Protein AF-A0A4V6YXZ3-F1 (afdb_monomer_lite)

Foldseek 3Di:
DPPPPDPDQLLVVLVVVLVCCVPPVVVPQVVVLVVVQVVCCVPPVDGDDPPDDPDDDDDCRLPDCVVNPSSDPVSVVVSVVVVVVSVVVSVVVVVVCVVPVDDD

InterPro domains:
  IPR015813 Pyruvate/Phosphoenolpyruvate kinase-like domain superfamily [SSF51621] (8-91)
  IPR021135 Phosphoenolpyruvate carboxylase [PF00311] (6-92)
  IPR021135 Phosphoenolpyruvate carboxylase [PTHR30523] (7-92)

Sequence (104 aa):
MKSAKTALAPIDEAKWGFAVVENSLWEGVPAFLREFNEQLENAIDYRLPVEAVPVRFTSWMGGDRDGNPNVTAEITRHVLLLSRWKACDLFTAISRCFGLGTCR

Secondary structure (DSSP, 8-state):
-----PPPPHHHHHHHHHHHIIIIIHHHHHHHHHHHHHHHHHHHS----TT---------TTT--TT-TT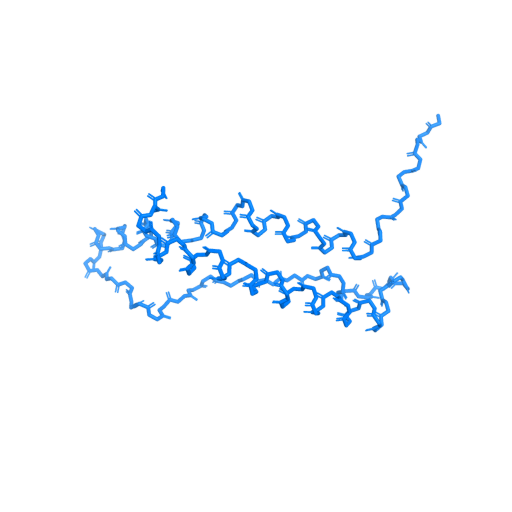--HHHHHHHHHHHHHHHHHHHHHHHHHHHHT---

Radius of gyration: 18.81 Å; chains: 1; bounding box: 46×42×47 Å

Structure (mmCIF, N/CA/C/O backbone):
data_AF-A0A4V6YXZ3-F1
#
_entry.id   AF-A0A4V6YXZ3-F1
#
loop_
_atom_site.group_PDB
_atom_site.id
_atom_site.type_symbol
_atom_site.label_atom_id
_atom_site.label_alt_id
_atom_site.label_comp_id
_atom_site.label_asym_id
_atom_site.label_entity_id
_atom_site.label_seq_id
_atom_site.pdbx_PDB_ins_code
_atom_site.Cartn_x
_atom_site.Cartn_y
_atom_site.Cartn_z
_atom_site.occupancy
_atom_site.B_iso_or_equiv
_atom_site.auth_seq_id
_atom_site.auth_comp_id
_atom_site.auth_asym_id
_atom_site.auth_atom_id
_atom_site.pdbx_PDB_model_num
ATOM 1 N N . MET A 1 1 ? 23.106 29.143 -14.486 1.00 34.09 1 MET A N 1
ATOM 2 C CA . MET A 1 1 ? 23.191 27.745 -14.962 1.00 34.09 1 MET A CA 1
ATOM 3 C C . MET A 1 1 ? 22.348 26.894 -14.017 1.00 34.09 1 MET A C 1
ATOM 5 O O . MET A 1 1 ? 22.765 26.674 -12.888 1.00 34.09 1 MET A O 1
ATOM 9 N N . LYS A 1 2 ? 21.104 26.552 -14.382 1.00 37.94 2 LYS A N 1
ATOM 10 C CA . LYS A 1 2 ? 20.271 25.671 -13.546 1.00 37.94 2 LYS A CA 1
ATOM 11 C C . LYS A 1 2 ? 20.862 24.266 -13.658 1.00 37.94 2 LYS A C 1
ATOM 13 O O . LYS A 1 2 ? 20.950 23.747 -14.765 1.00 37.94 2 LYS A O 1
ATOM 18 N N . SER A 1 3 ? 21.326 23.717 -12.537 1.00 34.88 3 SER A N 1
ATOM 19 C CA . SER A 1 3 ? 21.820 22.342 -12.448 1.00 34.88 3 SER A CA 1
ATOM 20 C C . SER A 1 3 ? 20.725 21.404 -12.952 1.00 34.88 3 SER A C 1
ATOM 22 O O . SER A 1 3 ? 19.632 21.365 -12.380 1.00 34.88 3 SER A O 1
ATOM 24 N N . ALA A 1 4 ? 20.972 20.733 -14.076 1.00 43.91 4 ALA A N 1
ATOM 25 C CA . ALA A 1 4 ? 20.066 19.731 -14.603 1.00 43.91 4 ALA A CA 1
ATOM 26 C C . ALA A 1 4 ? 20.026 18.581 -13.593 1.00 43.91 4 ALA A C 1
ATOM 28 O O . ALA A 1 4 ? 21.000 17.847 -13.446 1.00 43.91 4 ALA A O 1
ATOM 29 N N . LYS A 1 5 ? 18.914 18.447 -12.860 1.00 47.59 5 LYS A N 1
ATOM 30 C CA . LYS A 1 5 ? 18.620 17.207 -12.141 1.00 47.59 5 LYS A CA 1
ATOM 31 C C . LYS A 1 5 ? 18.557 16.109 -13.200 1.00 47.59 5 LYS A C 1
ATOM 33 O O . LYS A 1 5 ? 17.655 16.126 -14.034 1.00 47.59 5 LYS A O 1
ATOM 38 N N . THR A 1 6 ? 19.533 15.208 -13.203 1.00 53.03 6 THR A N 1
ATOM 39 C CA . THR A 1 6 ? 19.484 13.976 -13.993 1.00 53.03 6 THR A CA 1
ATOM 40 C C . THR A 1 6 ? 18.146 13.296 -13.711 1.00 53.03 6 THR A C 1
ATOM 42 O O . THR A 1 6 ? 17.759 13.195 -12.544 1.00 53.03 6 THR A O 1
ATOM 45 N N . ALA A 1 7 ? 17.409 12.900 -14.753 1.00 61.12 7 ALA A N 1
ATOM 46 C CA . ALA A 1 7 ? 16.143 12.194 -14.581 1.00 61.12 7 ALA A CA 1
ATOM 47 C C . ALA A 1 7 ? 16.373 10.980 -13.668 1.00 61.12 7 ALA A C 1
ATOM 49 O O . ALA A 1 7 ? 17.301 10.203 -13.904 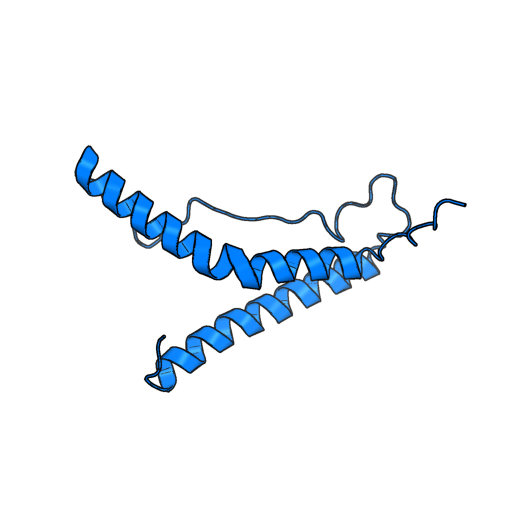1.00 61.12 7 ALA A O 1
ATOM 50 N N . LEU A 1 8 ? 15.582 10.861 -12.598 1.00 65.69 8 LEU A N 1
ATOM 51 C CA . LEU A 1 8 ? 15.667 9.715 -11.697 1.00 65.69 8 LEU A CA 1
ATOM 52 C C . LEU A 1 8 ? 15.374 8.452 -12.504 1.00 65.69 8 LEU A C 1
ATOM 54 O O . LEU A 1 8 ? 14.420 8.419 -13.285 1.00 65.69 8 LEU A O 1
ATOM 58 N N . ALA A 1 9 ? 16.198 7.418 -12.335 1.00 82.50 9 ALA A N 1
ATOM 59 C CA . ALA A 1 9 ? 15.896 6.136 -12.943 1.00 82.50 9 ALA A CA 1
ATOM 60 C C . ALA A 1 9 ? 14.554 5.634 -12.374 1.00 82.50 9 ALA A C 1
ATOM 62 O O . ALA A 1 9 ? 14.334 5.762 -11.166 1.00 82.50 9 ALA A O 1
ATOM 63 N N . PRO A 1 10 ? 13.674 5.012 -13.179 1.00 83.94 10 PRO A N 1
ATOM 64 C CA . PRO A 1 10 ? 12.378 4.530 -12.685 1.00 83.94 10 PRO A CA 1
ATOM 65 C C . PRO A 1 10 ? 12.488 3.556 -11.497 1.00 83.94 10 PRO A C 1
ATOM 67 O O . PRO A 1 10 ? 11.586 3.454 -10.669 1.00 83.94 10 PRO A O 1
ATOM 70 N N . ILE A 1 11 ? 13.621 2.853 -11.382 1.00 85.62 11 ILE A N 1
ATOM 71 C CA . ILE A 1 11 ? 13.942 2.006 -10.224 1.00 85.62 11 ILE A CA 1
ATOM 72 C C . ILE A 1 11 ? 14.133 2.841 -8.952 1.00 85.62 11 ILE A C 1
ATOM 74 O O . ILE A 1 11 ? 13.685 2.434 -7.882 1.00 85.62 11 ILE A O 1
ATOM 78 N N . ASP A 1 12 ? 14.808 3.985 -9.042 1.00 86.81 12 ASP A N 1
ATOM 79 C CA . ASP A 1 12 ? 15.076 4.836 -7.883 1.00 86.81 12 ASP A CA 1
ATOM 80 C C . ASP A 1 12 ? 13.807 5.548 -7.411 1.00 86.81 12 ASP A C 1
ATOM 82 O O . ASP A 1 12 ? 13.602 5.699 -6.208 1.00 86.81 12 ASP A O 1
ATOM 86 N N . GLU A 1 13 ? 12.909 5.892 -8.335 1.00 85.69 13 GLU A N 1
ATOM 87 C CA . GLU A 1 13 ? 11.565 6.370 -8.005 1.00 85.69 13 GLU A CA 1
ATOM 88 C C . GLU A 1 13 ? 10.776 5.309 -7.217 1.00 85.69 13 GLU A C 1
ATOM 90 O O . GLU A 1 13 ? 10.259 5.592 -6.136 1.00 85.69 13 GLU A O 1
ATOM 95 N N . ALA A 1 14 ? 10.779 4.052 -7.680 1.00 87.50 14 ALA A N 1
ATOM 96 C CA . ALA A 1 14 ? 10.134 2.954 -6.961 1.00 87.50 14 ALA A CA 1
ATOM 97 C C . ALA A 1 14 ? 10.728 2.736 -5.555 1.00 87.50 14 ALA A C 1
ATOM 99 O O . ALA A 1 14 ? 9.981 2.526 -4.598 1.00 87.50 14 ALA A O 1
ATOM 100 N N . LYS A 1 15 ? 12.057 2.843 -5.400 1.00 87.38 15 LYS A N 1
ATOM 101 C CA . LYS A 1 15 ? 12.724 2.773 -4.085 1.00 87.38 15 LYS A CA 1
ATOM 102 C C . LYS A 1 15 ? 12.272 3.886 -3.143 1.00 87.38 15 LYS A C 1
ATOM 104 O O . LYS A 1 15 ? 12.028 3.615 -1.969 1.00 87.38 15 LYS A O 1
ATOM 109 N N . TRP A 1 16 ? 12.126 5.110 -3.649 1.00 87.88 16 TRP A N 1
ATOM 110 C CA . TRP A 1 16 ? 11.557 6.215 -2.876 1.00 87.88 16 TRP A CA 1
ATOM 111 C C . TRP A 1 16 ? 10.124 5.916 -2.434 1.00 87.88 16 TRP A C 1
ATOM 113 O O . TRP A 1 16 ? 9.785 6.136 -1.272 1.00 87.88 16 TRP A O 1
ATOM 123 N N . GLY A 1 17 ? 9.311 5.330 -3.315 1.00 86.44 17 GLY A N 1
ATOM 124 C CA . GLY A 1 17 ? 7.978 4.840 -2.968 1.00 86.44 17 GLY A CA 1
ATOM 125 C C . GLY A 1 17 ? 7.984 3.849 -1.802 1.00 86.44 17 GLY A C 1
ATOM 126 O O . GLY A 1 17 ? 7.191 3.982 -0.870 1.00 86.44 17 GLY A O 1
ATOM 127 N N . PHE A 1 18 ? 8.910 2.887 -1.801 1.00 88.88 18 PHE A N 1
ATOM 128 C CA . PHE A 1 18 ? 9.032 1.921 -0.704 1.00 88.88 18 PHE A CA 1
ATOM 129 C C . PHE A 1 18 ? 9.457 2.562 0.618 1.00 88.88 18 PHE A C 1
ATOM 131 O O . PHE A 1 18 ? 8.966 2.152 1.667 1.00 88.88 18 PHE A O 1
ATOM 138 N N . ALA A 1 19 ? 10.302 3.594 0.579 1.00 87.06 19 ALA A N 1
ATOM 139 C CA . ALA A 1 19 ? 10.682 4.334 1.778 1.00 87.06 19 ALA A CA 1
ATOM 140 C C . ALA A 1 19 ? 9.481 5.048 2.425 1.00 87.06 19 ALA A C 1
ATOM 142 O O . ALA A 1 19 ? 9.416 5.143 3.649 1.00 87.06 19 ALA A O 1
ATOM 143 N N . VAL A 1 20 ? 8.508 5.517 1.636 1.00 88.25 20 VAL A N 1
ATOM 144 C CA . VAL A 1 20 ? 7.256 6.090 2.169 1.00 88.25 20 VAL A CA 1
ATOM 145 C C . VAL A 1 20 ? 6.390 5.011 2.818 1.00 88.25 20 VAL A C 1
ATOM 147 O O . VAL A 1 20 ? 5.808 5.241 3.881 1.00 88.25 20 VAL A O 1
ATOM 150 N N . VAL A 1 21 ? 6.322 3.824 2.206 1.00 88.44 21 VAL A N 1
ATOM 151 C CA . VAL A 1 21 ? 5.589 2.688 2.780 1.00 88.44 21 VAL A CA 1
ATOM 152 C C . VAL A 1 21 ? 6.164 2.323 4.145 1.00 88.44 21 VAL A C 1
ATOM 154 O O . VAL A 1 21 ? 5.417 2.263 5.111 1.00 88.44 21 VAL A O 1
ATOM 157 N N . GLU A 1 22 ? 7.478 2.135 4.231 1.00 88.38 22 GLU A N 1
ATOM 158 C CA . GLU A 1 22 ? 8.170 1.715 5.452 1.00 88.38 22 GLU A CA 1
ATOM 159 C C . GLU A 1 22 ? 8.120 2.763 6.568 1.00 88.38 22 GLU A C 1
ATOM 161 O O . GLU A 1 22 ? 7.741 2.440 7.687 1.00 88.38 22 GLU A O 1
ATOM 166 N N . ASN A 1 23 ? 8.465 4.018 6.271 1.00 87.25 23 ASN A N 1
ATOM 167 C CA . ASN A 1 23 ? 8.644 5.037 7.311 1.00 87.25 23 ASN A CA 1
ATOM 168 C C . ASN A 1 23 ? 7.340 5.719 7.747 1.00 87.25 23 ASN A C 1
ATOM 170 O O . ASN A 1 23 ? 7.356 6.502 8.693 1.00 87.25 23 ASN A O 1
ATOM 174 N N . SER A 1 24 ? 6.233 5.513 7.026 1.00 89.50 24 SER A N 1
ATOM 175 C CA . SER A 1 24 ? 4.982 6.225 7.302 1.00 89.50 24 SER A CA 1
ATOM 176 C C . SER A 1 24 ? 3.755 5.327 7.216 1.00 89.50 24 SER A C 1
ATOM 178 O O . SER A 1 24 ? 3.035 5.188 8.203 1.00 89.50 24 SER A O 1
ATOM 180 N N . LEU A 1 25 ? 3.500 4.691 6.068 1.00 91.50 25 LEU A N 1
ATOM 181 C CA . LEU A 1 25 ? 2.239 3.962 5.873 1.00 91.50 25 LEU A CA 1
ATOM 182 C C . LEU A 1 25 ? 2.156 2.684 6.716 1.00 91.50 25 LEU A C 1
ATOM 184 O O . LEU A 1 25 ? 1.063 2.312 7.141 1.00 91.50 25 LEU A O 1
ATOM 188 N N . TRP A 1 26 ? 3.289 2.028 6.967 1.00 92.69 26 TRP A N 1
ATOM 189 C CA . TRP A 1 26 ? 3.354 0.764 7.698 1.00 92.69 26 TRP A CA 1
ATOM 190 C C . TRP A 1 26 ? 2.811 0.875 9.126 1.00 92.69 26 TRP A C 1
ATOM 192 O O . TRP A 1 26 ? 2.072 0.002 9.573 1.00 92.69 26 TRP A O 1
ATOM 202 N N . GLU A 1 27 ? 3.110 1.978 9.813 1.00 91.50 27 GLU A N 1
ATOM 203 C CA . GLU A 1 27 ? 2.586 2.274 11.152 1.00 91.50 27 GLU A CA 1
ATOM 204 C C . GLU A 1 27 ? 1.302 3.115 11.099 1.00 91.50 27 GLU A C 1
ATOM 206 O O . GLU A 1 27 ? 0.371 2.897 11.880 1.00 91.50 27 GLU A O 1
ATOM 211 N N . GLY A 1 28 ? 1.221 4.048 10.144 1.00 93.81 28 GLY A N 1
ATOM 212 C CA . GLY A 1 28 ? 0.119 4.997 10.028 1.00 93.81 28 GLY A CA 1
ATOM 213 C C . GLY A 1 28 ? -1.215 4.353 9.657 1.00 93.81 28 GLY A C 1
ATOM 214 O O . GLY A 1 28 ? -2.245 4.725 10.214 1.00 93.81 28 GLY A O 1
ATOM 215 N N . VAL A 1 29 ? -1.223 3.360 8.761 1.00 94.56 29 VAL A N 1
ATOM 216 C CA . VAL A 1 29 ? -2.470 2.710 8.317 1.00 94.56 29 VAL A CA 1
ATOM 217 C C . VAL A 1 29 ? -3.119 1.897 9.446 1.00 94.56 29 VAL A C 1
ATOM 219 O O . VAL A 1 29 ? -4.309 2.103 9.694 1.00 94.56 29 VAL A O 1
ATOM 222 N N . PRO A 1 30 ? -2.396 1.031 10.188 1.00 93.00 30 PRO A N 1
ATOM 223 C CA . PRO A 1 30 ? -2.965 0.366 11.359 1.00 93.00 30 PRO A CA 1
ATOM 224 C C . PRO A 1 30 ? -3.431 1.339 12.447 1.00 93.00 30 PRO A C 1
ATOM 226 O O . PRO A 1 30 ? -4.471 1.106 13.057 1.00 93.00 30 PRO A O 1
ATOM 229 N N . ALA A 1 31 ? -2.689 2.425 12.696 1.00 93.81 31 ALA A N 1
ATOM 230 C CA . ALA A 1 31 ? -3.086 3.440 13.672 1.00 93.81 31 ALA A CA 1
ATOM 231 C C . ALA A 1 31 ? -4.395 4.137 13.270 1.00 93.81 31 ALA A C 1
ATOM 233 O O . ALA A 1 31 ? -5.306 4.240 14.087 1.00 93.81 31 ALA A O 1
ATOM 234 N N . PHE A 1 32 ? -4.520 4.524 11.999 1.00 94.94 32 PHE A N 1
ATOM 235 C CA . PHE A 1 32 ? -5.747 5.097 11.454 1.00 94.94 32 PHE A CA 1
ATOM 236 C C . PHE A 1 32 ? -6.938 4.139 11.570 1.00 94.94 32 PHE A C 1
ATOM 238 O O . PHE A 1 32 ? -8.009 4.557 11.993 1.00 94.94 32 PHE A O 1
ATOM 245 N N . LEU A 1 33 ? -6.769 2.856 11.228 1.00 94.25 33 LEU A N 1
ATOM 246 C CA . LEU A 1 33 ? -7.864 1.882 11.312 1.00 94.25 33 LEU A CA 1
ATOM 247 C C . LEU A 1 33 ? -8.328 1.640 12.756 1.00 94.25 33 LEU A C 1
ATOM 249 O O . LEU A 1 33 ? -9.520 1.430 12.968 1.00 94.25 33 LEU A O 1
ATOM 253 N N . ARG A 1 34 ? -7.418 1.698 13.740 1.00 93.94 34 ARG A N 1
ATOM 254 C CA . ARG A 1 34 ? -7.772 1.620 15.169 1.00 93.94 34 ARG A CA 1
ATOM 255 C C . ARG A 1 34 ? -8.632 2.807 15.595 1.00 93.94 34 ARG A C 1
ATOM 257 O O . ARG A 1 34 ? -9.742 2.594 16.065 1.00 93.94 34 ARG A O 1
ATOM 264 N N . GLU A 1 35 ? -8.160 4.023 15.334 1.00 95.38 35 GLU A N 1
ATOM 265 C CA . GLU A 1 35 ? -8.888 5.260 15.648 1.00 95.38 35 GLU A CA 1
ATOM 266 C C . GLU A 1 35 ? -10.251 5.309 14.939 1.00 95.38 35 GLU A C 1
ATOM 268 O O . GLU A 1 35 ? -11.277 5.618 15.540 1.00 95.38 35 GLU A O 1
ATOM 273 N N . PHE A 1 36 ? -10.290 4.937 13.658 1.00 94.88 36 PHE A N 1
ATOM 274 C CA . PHE A 1 36 ? -11.530 4.889 12.890 1.00 94.88 36 PHE A CA 1
ATOM 275 C C . PHE A 1 36 ? -12.534 3.896 13.489 1.00 94.88 36 PHE A C 1
ATOM 277 O O . PHE A 1 36 ? -13.721 4.203 13.580 1.00 94.88 36 PHE A O 1
ATOM 284 N N . ASN A 1 37 ? -12.071 2.725 13.932 1.00 94.56 37 ASN A N 1
ATOM 285 C CA . ASN A 1 37 ? -12.933 1.742 14.578 1.00 94.56 37 ASN A CA 1
ATOM 286 C C . ASN A 1 37 ? -13.461 2.228 15.941 1.00 94.56 37 ASN A C 1
ATOM 288 O O . ASN A 1 37 ? -14.629 2.008 16.243 1.00 94.56 37 ASN A O 1
ATOM 292 N N . GLU A 1 38 ? -12.639 2.920 16.734 1.00 95.31 38 GLU A N 1
ATOM 293 C CA . GLU A 1 38 ? -13.066 3.527 18.005 1.00 95.31 38 GLU A CA 1
ATOM 294 C C . GLU A 1 38 ? -14.140 4.602 17.787 1.00 95.31 38 GLU A C 1
ATOM 296 O O . GLU A 1 38 ? -15.147 4.643 18.495 1.00 95.31 38 GLU A O 1
ATOM 301 N N . GLN A 1 39 ? -13.981 5.448 16.767 1.00 95.88 39 GLN A N 1
ATOM 302 C CA . GLN A 1 39 ? -14.988 6.455 16.428 1.00 95.88 39 GLN A CA 1
ATOM 303 C C . GLN A 1 39 ? -16.297 5.836 15.924 1.00 95.88 39 GLN A C 1
ATOM 305 O O . GLN A 1 39 ? -17.371 6.328 16.271 1.00 95.88 39 GLN A O 1
ATOM 310 N N . LEU A 1 40 ? -16.231 4.755 15.137 1.00 95.62 40 LEU A N 1
ATOM 311 C CA . LEU A 1 40 ? -17.420 4.025 14.686 1.00 95.62 40 LEU A CA 1
ATOM 312 C C . LEU A 1 40 ? -18.199 3.425 15.858 1.00 95.62 40 LEU A C 1
ATOM 314 O O . LEU A 1 40 ? -19.422 3.562 15.914 1.00 95.62 40 LEU A O 1
ATOM 318 N N . GLU A 1 41 ? -17.499 2.817 16.811 1.00 95.75 41 GLU A N 1
ATOM 319 C CA . GLU A 1 41 ? -18.129 2.246 17.998 1.00 95.75 41 GLU A CA 1
ATOM 320 C C . GLU A 1 41 ? -18.816 3.332 18.834 1.00 95.75 41 GLU A C 1
ATOM 322 O O . GLU A 1 41 ? -19.985 3.198 19.189 1.00 95.75 41 GLU A O 1
ATOM 327 N N . ASN A 1 42 ? -18.138 4.458 19.060 1.00 95.94 42 ASN A N 1
ATOM 328 C CA . ASN A 1 42 ? -18.679 5.561 19.853 1.00 95.94 42 ASN A CA 1
ATOM 329 C C . ASN A 1 42 ? -19.868 6.274 19.189 1.00 95.94 42 ASN A C 1
ATOM 331 O O . ASN A 1 42 ? -20.745 6.785 19.885 1.00 95.94 42 ASN A O 1
ATOM 335 N N . ALA A 1 43 ? -19.890 6.363 17.857 1.00 97.12 43 ALA A N 1
ATOM 336 C CA . ALA A 1 43 ? -20.907 7.122 17.133 1.00 97.12 43 ALA A CA 1
ATOM 337 C C . ALA A 1 43 ? -22.159 6.301 16.800 1.00 97.12 43 ALA A C 1
ATOM 339 O O . ALA A 1 43 ? -23.262 6.852 16.801 1.00 97.12 43 ALA A O 1
ATOM 340 N N . ILE A 1 44 ? -21.994 5.017 16.460 1.00 97.00 44 ILE A N 1
ATOM 341 C CA . ILE A 1 44 ? -23.076 4.183 15.913 1.00 97.00 44 ILE A CA 1
ATOM 342 C C . ILE A 1 44 ? -23.123 2.755 16.484 1.00 97.00 44 ILE A C 1
ATOM 344 O O . ILE A 1 44 ? -23.839 1.926 15.927 1.00 97.00 44 ILE A O 1
ATOM 348 N N . ASP A 1 45 ? -22.384 2.457 17.561 1.00 95.50 45 ASP A N 1
ATOM 349 C CA . ASP A 1 45 ? -22.312 1.125 18.196 1.00 95.50 45 ASP A CA 1
ATOM 350 C C . ASP A 1 45 ? -21.966 0.003 17.198 1.00 95.50 45 ASP A C 1
ATOM 352 O O . ASP A 1 45 ? -22.539 -1.087 17.182 1.00 95.50 45 ASP A O 1
ATOM 356 N N . TYR A 1 46 ? -21.030 0.302 16.293 1.00 94.88 46 TYR A N 1
ATOM 357 C CA . TYR A 1 46 ? -20.589 -0.621 15.255 1.00 94.88 46 TYR A CA 1
ATOM 358 C C . TYR A 1 46 ? -19.073 -0.786 15.271 1.00 94.88 46 TYR A C 1
ATOM 360 O O . TYR A 1 46 ? -18.329 0.191 15.311 1.00 94.88 46 TYR A O 1
ATOM 368 N N . ARG A 1 47 ? -18.613 -2.034 15.146 1.00 93.12 47 ARG A N 1
ATOM 369 C CA . ARG A 1 47 ? -17.199 -2.380 14.978 1.00 93.12 47 ARG A CA 1
ATOM 370 C C . ARG A 1 47 ? -16.962 -3.013 13.617 1.00 93.12 47 ARG A C 1
ATOM 372 O O . ARG A 1 47 ? -17.731 -3.864 13.170 1.00 93.12 47 ARG A O 1
ATOM 379 N N . LEU A 1 48 ? -15.863 -2.631 12.977 1.00 91.69 48 LEU A N 1
ATOM 380 C CA . LEU A 1 48 ? -15.419 -3.258 11.742 1.00 91.69 48 LEU A CA 1
ATOM 381 C C . LEU A 1 48 ? -15.020 -4.722 12.000 1.00 91.69 48 LEU A C 1
ATOM 383 O O . LEU A 1 48 ? -14.313 -5.000 12.973 1.00 91.69 48 LEU A O 1
ATOM 387 N N . PRO A 1 49 ? -15.423 -5.662 11.125 1.00 93.44 49 PRO A N 1
ATOM 388 C CA . PRO A 1 49 ? -14.880 -7.016 11.127 1.00 93.44 49 PRO A CA 1
ATOM 389 C C . PRO A 1 49 ? -13.355 -6.999 10.984 1.00 93.44 49 PRO A C 1
ATOM 391 O O . PRO A 1 49 ? -12.803 -6.133 10.306 1.00 93.44 49 PRO A O 1
ATOM 394 N N . VAL A 1 50 ? -12.670 -7.986 11.561 1.00 89.56 50 VAL A N 1
ATOM 395 C CA . VAL A 1 50 ? -11.197 -8.073 11.520 1.00 89.56 50 VAL A CA 1
ATOM 396 C C . VAL A 1 50 ? -10.682 -8.210 10.081 1.00 89.56 50 VAL A C 1
ATOM 398 O O . VAL A 1 50 ? -9.598 -7.740 9.746 1.00 89.56 50 VAL A O 1
ATOM 401 N N . GLU A 1 51 ? -11.481 -8.809 9.202 1.00 91.50 51 GLU A N 1
ATOM 402 C CA . GLU A 1 51 ? -11.178 -9.003 7.786 1.00 91.50 51 GLU A CA 1
ATOM 403 C C . GLU A 1 51 ? -11.404 -7.733 6.946 1.00 91.50 51 GLU A C 1
ATOM 405 O O . GLU A 1 51 ? -11.017 -7.681 5.773 1.00 91.50 51 GLU A O 1
ATOM 410 N N . ALA A 1 52 ? -12.039 -6.700 7.511 1.00 90.44 52 ALA A N 1
ATOM 411 C CA . ALA A 1 52 ? -12.352 -5.471 6.801 1.00 90.44 52 ALA A CA 1
ATOM 412 C C . ALA A 1 52 ? -11.110 -4.575 6.685 1.00 90.44 52 ALA A C 1
ATOM 414 O O . ALA A 1 52 ? -10.761 -3.823 7.592 1.00 90.44 52 ALA A O 1
ATOM 415 N N . VAL A 1 53 ? -10.468 -4.612 5.514 1.00 91.94 53 VAL A N 1
ATOM 416 C CA . VAL A 1 53 ? -9.336 -3.738 5.166 1.00 91.94 53 VAL A CA 1
ATOM 417 C C . VAL A 1 53 ? -9.748 -2.804 4.019 1.00 91.94 53 VAL A C 1
ATOM 419 O O . VAL A 1 53 ? -9.502 -3.117 2.848 1.00 91.94 53 VAL A O 1
ATOM 422 N N . PRO A 1 54 ? -10.419 -1.671 4.320 1.00 91.25 54 PRO A N 1
ATOM 423 C CA . PRO A 1 54 ? -10.996 -0.791 3.301 1.00 91.25 54 PRO A CA 1
ATOM 424 C C . PRO A 1 54 ? -9.952 0.054 2.555 1.00 91.25 54 PRO A C 1
ATOM 426 O O . PRO A 1 54 ? -10.260 0.628 1.514 1.00 91.25 54 PRO A O 1
ATOM 429 N N . VAL A 1 55 ? -8.717 0.130 3.060 1.00 92.31 55 VAL A N 1
ATOM 430 C CA . VAL A 1 55 ? -7.639 0.934 2.473 1.00 92.31 55 VAL A CA 1
ATOM 431 C C . VAL A 1 55 ? -6.650 0.031 1.740 1.00 92.31 55 VAL A C 1
ATOM 433 O O . VAL A 1 55 ? -6.111 -0.915 2.314 1.00 92.31 55 VAL A O 1
ATOM 436 N N . ARG A 1 56 ? -6.381 0.339 0.467 1.00 93.19 56 ARG A N 1
ATOM 437 C CA . ARG A 1 56 ? -5.361 -0.332 -0.351 1.00 93.19 56 ARG A CA 1
ATOM 438 C C . ARG A 1 56 ? -4.534 0.701 -1.099 1.00 93.19 56 ARG A C 1
ATOM 440 O O . ARG A 1 56 ? -5.080 1.659 -1.635 1.00 93.19 56 ARG A O 1
ATOM 447 N N . PHE A 1 57 ? -3.229 0.468 -1.167 1.00 91.62 57 PHE A N 1
ATOM 448 C CA . PHE A 1 57 ? -2.298 1.326 -1.892 1.00 91.62 57 PHE A CA 1
ATOM 449 C C . PHE A 1 57 ? -1.843 0.652 -3.181 1.00 91.62 57 PHE A C 1
ATOM 451 O O . PHE A 1 57 ? -1.593 -0.554 -3.222 1.00 91.62 57 PHE A O 1
ATOM 458 N N . THR A 1 58 ? -1.705 1.455 -4.229 1.00 92.56 58 THR A N 1
ATOM 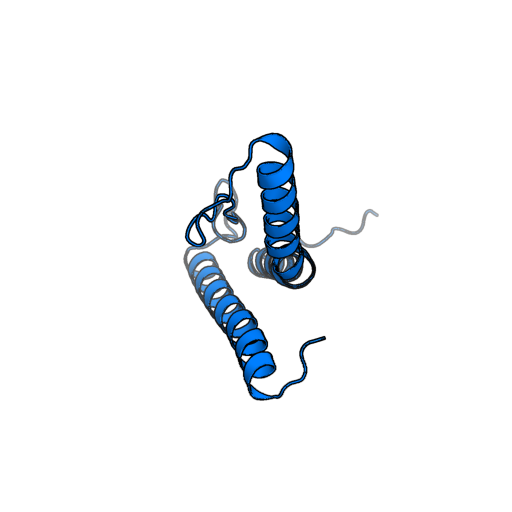459 C CA . THR A 1 58 ? -1.166 1.050 -5.528 1.00 92.56 58 THR A CA 1
ATOM 460 C C . THR A 1 58 ? -0.112 2.054 -5.966 1.00 92.56 58 THR A C 1
ATOM 462 O O . THR A 1 58 ? -0.216 3.235 -5.647 1.00 92.56 58 THR A O 1
ATOM 465 N N . SER A 1 59 ? 0.884 1.597 -6.720 1.00 91.44 59 SER A N 1
ATOM 466 C CA . SER A 1 59 ? 1.945 2.445 -7.262 1.00 91.44 59 SER A CA 1
ATOM 467 C C . SER A 1 59 ? 1.969 2.353 -8.782 1.00 91.44 59 SER A C 1
ATOM 469 O O . SER A 1 59 ? 1.772 1.273 -9.340 1.00 91.44 59 SER A O 1
ATOM 471 N N . TRP A 1 60 ? 2.233 3.482 -9.435 1.00 92.25 60 TRP A N 1
ATOM 472 C CA . TRP A 1 60 ? 2.509 3.555 -10.872 1.00 92.25 60 TRP A CA 1
ATOM 473 C C . TRP A 1 60 ? 4.013 3.557 -11.184 1.00 92.25 60 TRP A C 1
ATOM 475 O O . TRP A 1 60 ? 4.404 3.363 -12.334 1.00 92.25 60 TRP A O 1
ATOM 485 N N . MET A 1 61 ? 4.867 3.711 -10.167 1.00 90.06 61 MET A N 1
ATOM 486 C CA . MET A 1 61 ? 6.323 3.775 -10.319 1.00 90.06 61 MET A CA 1
ATOM 487 C C . MET A 1 61 ? 6.854 2.459 -10.899 1.00 90.06 61 MET A C 1
ATOM 489 O O . MET A 1 61 ? 6.635 1.386 -10.335 1.00 90.06 61 MET A O 1
ATOM 493 N N . GLY A 1 62 ? 7.530 2.535 -12.048 1.00 85.75 62 GLY A N 1
ATOM 494 C CA . GLY A 1 62 ? 8.024 1.370 -12.794 1.00 85.75 62 GLY A CA 1
ATOM 495 C C . GLY A 1 62 ? 6.966 0.605 -13.603 1.00 85.75 62 GLY A C 1
ATOM 496 O O . GLY A 1 62 ? 7.308 -0.380 -14.262 1.00 85.75 62 GLY A O 1
ATOM 497 N N . GLY A 1 63 ? 5.703 1.036 -13.570 1.00 86.62 63 GLY A N 1
ATOM 498 C CA . GLY A 1 63 ? 4.602 0.471 -14.355 1.00 86.62 63 GLY A CA 1
ATOM 499 C C . GLY A 1 63 ? 4.120 1.404 -15.465 1.00 86.62 63 GLY A C 1
ATOM 500 O O . GLY A 1 63 ? 3.922 0.945 -16.593 1.00 86.62 63 GLY A O 1
ATOM 501 N N . ASP A 1 64 ? 3.969 2.693 -15.150 1.00 90.88 64 ASP A N 1
ATOM 502 C CA . ASP A 1 64 ? 3.543 3.711 -16.106 1.00 90.88 64 ASP A CA 1
ATOM 503 C C . ASP A 1 64 ? 4.633 3.964 -17.151 1.00 90.88 64 ASP A C 1
ATOM 505 O O . ASP A 1 64 ? 5.746 4.396 -16.847 1.00 90.88 64 ASP A O 1
ATOM 509 N N . ARG A 1 65 ? 4.305 3.620 -18.392 1.00 90.62 65 ARG A N 1
ATOM 510 C CA . ARG A 1 65 ? 5.197 3.681 -19.552 1.00 90.62 65 ARG A CA 1
ATOM 511 C C . ARG A 1 65 ? 4.704 4.662 -20.604 1.00 90.62 65 ARG A C 1
ATOM 513 O O . ARG A 1 65 ? 5.324 4.756 -21.664 1.00 90.62 65 ARG A O 1
ATOM 520 N N . ASP A 1 66 ? 3.583 5.335 -20.354 1.00 88.81 66 ASP A N 1
ATOM 521 C CA . ASP A 1 66 ? 3.018 6.251 -21.331 1.00 88.81 66 ASP A CA 1
ATOM 522 C C . ASP A 1 66 ? 3.976 7.432 -21.543 1.00 88.81 66 ASP A C 1
ATOM 524 O O . ASP A 1 66 ? 4.400 8.101 -20.603 1.00 88.81 66 ASP A O 1
ATOM 528 N N . GLY A 1 67 ? 4.428 7.616 -22.784 1.00 87.94 67 GLY A N 1
ATOM 529 C CA . GLY A 1 67 ? 5.427 8.629 -23.134 1.00 87.94 67 GLY A CA 1
ATOM 530 C C . GLY A 1 67 ? 6.827 8.456 -22.517 1.00 87.94 67 GLY A C 1
ATOM 531 O O . GLY A 1 67 ? 7.670 9.329 -22.728 1.00 87.94 67 GLY A O 1
ATOM 532 N N . ASN A 1 68 ? 7.124 7.361 -21.798 1.00 87.38 68 ASN A N 1
ATOM 533 C CA . ASN A 1 68 ? 8.408 7.169 -21.109 1.00 87.38 68 ASN A CA 1
ATOM 534 C C . ASN A 1 68 ? 9.175 5.921 -21.597 1.00 87.38 68 ASN A C 1
ATOM 536 O O . ASN A 1 68 ? 8.995 4.827 -21.051 1.00 87.38 68 ASN A O 1
ATOM 540 N N . PRO A 1 69 ? 10.104 6.061 -22.565 1.00 87.81 69 PRO A N 1
ATOM 541 C CA . PRO A 1 69 ? 10.867 4.928 -23.097 1.00 87.81 69 PRO A CA 1
ATOM 542 C C . PRO A 1 69 ? 11.831 4.299 -22.076 1.00 87.81 69 PRO A C 1
ATOM 544 O O . PRO A 1 69 ? 12.321 3.195 -22.304 1.00 87.81 69 PRO A O 1
ATOM 547 N N . ASN A 1 70 ? 12.094 4.961 -20.941 1.00 87.88 70 ASN A N 1
ATOM 548 C CA . ASN A 1 70 ? 12.957 4.425 -19.886 1.00 87.88 70 ASN A CA 1
ATOM 549 C C . ASN A 1 70 ? 12.261 3.340 -19.043 1.00 87.88 70 ASN A C 1
ATOM 551 O O . ASN A 1 70 ? 12.929 2.613 -18.307 1.00 87.88 70 ASN A O 1
ATOM 555 N N . VAL A 1 71 ? 10.932 3.208 -19.137 1.00 88.94 71 VAL A N 1
ATOM 556 C CA . VAL A 1 71 ? 10.154 2.189 -18.418 1.00 88.94 71 VAL A CA 1
ATOM 557 C C . VAL A 1 71 ? 9.961 0.973 -19.322 1.00 88.94 71 VAL A C 1
ATOM 559 O O . VAL A 1 71 ? 8.943 0.793 -19.990 1.00 88.94 71 VAL A O 1
ATOM 562 N N . THR A 1 72 ? 10.985 0.122 -19.363 1.00 91.50 72 THR A N 1
ATOM 563 C CA . THR A 1 72 ? 10.960 -1.120 -20.145 1.00 91.50 72 THR A CA 1
ATOM 564 C C . THR A 1 72 ? 10.268 -2.255 -19.384 1.00 91.50 72 THR A C 1
ATOM 566 O O . THR A 1 72 ? 10.112 -2.221 -18.162 1.00 91.50 72 THR A O 1
ATOM 569 N N . ALA A 1 73 ? 9.898 -3.330 -20.089 1.00 92.62 73 ALA A N 1
ATOM 570 C CA . ALA A 1 73 ? 9.342 -4.529 -19.454 1.00 92.62 73 ALA A CA 1
ATOM 571 C C . ALA A 1 73 ? 10.306 -5.177 -18.437 1.00 92.62 73 ALA A C 1
ATOM 573 O O . ALA A 1 73 ? 9.864 -5.808 -17.475 1.00 92.62 73 ALA A O 1
ATOM 574 N N . GLU A 1 74 ? 11.618 -5.024 -18.635 1.00 93.31 74 GLU A N 1
ATOM 575 C CA . GLU A 1 74 ? 12.635 -5.485 -17.690 1.00 93.31 74 GLU A CA 1
ATOM 576 C C . GLU A 1 74 ? 12.616 -4.669 -16.396 1.00 93.31 74 GLU A C 1
ATOM 578 O O . GLU A 1 74 ? 12.617 -5.250 -15.311 1.00 93.31 74 GLU A O 1
ATOM 583 N N . ILE A 1 75 ? 12.491 -3.345 -16.508 1.00 91.81 75 ILE A N 1
ATOM 584 C CA . ILE A 1 75 ? 12.357 -2.440 -15.364 1.00 91.81 75 ILE A CA 1
ATOM 585 C C . ILE A 1 75 ? 11.084 -2.758 -14.574 1.00 91.81 75 ILE A C 1
ATOM 587 O O . ILE A 1 75 ? 11.157 -2.936 -13.359 1.00 91.81 75 ILE A O 1
ATOM 591 N N . THR A 1 76 ? 9.935 -2.927 -15.240 1.00 93.00 76 THR A N 1
ATOM 592 C CA . THR A 1 76 ? 8.688 -3.321 -14.560 1.00 93.00 76 THR A CA 1
ATOM 593 C C . THR A 1 76 ? 8.851 -4.647 -13.812 1.00 93.00 76 THR A C 1
ATOM 595 O O . THR A 1 76 ? 8.447 -4.758 -12.655 1.00 93.00 76 THR A O 1
ATOM 598 N N . ARG A 1 77 ? 9.490 -5.654 -14.427 1.00 95.19 77 ARG A N 1
ATOM 599 C CA . ARG A 1 77 ? 9.774 -6.937 -13.759 1.00 95.19 77 ARG A CA 1
ATOM 600 C C . ARG A 1 77 ? 10.660 -6.747 -12.527 1.00 95.19 77 ARG A C 1
ATOM 602 O O . ARG A 1 77 ? 10.379 -7.339 -11.487 1.00 95.19 77 ARG A O 1
ATOM 609 N N . HIS A 1 78 ? 11.708 -5.934 -12.642 1.00 94.19 78 HIS A N 1
ATOM 610 C CA . HIS A 1 78 ? 12.622 -5.645 -11.543 1.00 94.19 78 HIS A CA 1
ATOM 611 C C . HIS A 1 78 ? 11.889 -4.984 -10.370 1.00 94.19 78 HIS A C 1
ATOM 613 O O . HIS A 1 78 ? 12.009 -5.439 -9.235 1.00 94.19 78 HIS A O 1
ATOM 619 N N . VAL A 1 79 ? 11.078 -3.959 -10.645 1.00 93.44 79 VAL A N 1
ATOM 620 C CA . VAL A 1 79 ? 10.305 -3.249 -9.618 1.00 93.44 79 VAL A CA 1
ATOM 621 C C . VAL A 1 79 ? 9.296 -4.177 -8.940 1.00 93.44 79 VAL A C 1
ATOM 623 O O . VAL A 1 79 ? 9.205 -4.171 -7.717 1.00 93.44 79 VAL A O 1
ATOM 626 N N . LEU A 1 80 ? 8.604 -5.046 -9.685 1.00 94.25 80 LEU A N 1
ATOM 627 C CA . LEU A 1 80 ? 7.685 -6.031 -9.097 1.00 94.25 80 LEU A CA 1
ATOM 628 C C . LEU A 1 80 ? 8.390 -7.004 -8.140 1.00 94.25 80 LEU A C 1
ATOM 630 O O . LEU A 1 80 ? 7.860 -7.311 -7.071 1.00 94.25 80 LEU A O 1
ATOM 634 N N . LEU A 1 81 ? 9.578 -7.496 -8.503 1.00 95.62 81 LEU A N 1
ATOM 635 C CA . LEU A 1 81 ? 10.370 -8.366 -7.629 1.00 95.62 81 LEU A CA 1
ATOM 636 C C . LEU A 1 81 ? 10.858 -7.618 -6.385 1.00 95.62 81 LEU A C 1
ATOM 638 O O . LEU A 1 81 ? 10.783 -8.162 -5.283 1.00 95.62 81 LEU A O 1
ATOM 642 N N . LEU A 1 82 ? 11.288 -6.367 -6.548 1.00 93.75 82 LEU A N 1
ATOM 643 C CA . LEU A 1 82 ? 11.733 -5.519 -5.448 1.00 93.75 82 LEU A CA 1
ATOM 644 C C . LEU A 1 82 ? 10.592 -5.220 -4.460 1.00 93.75 82 LEU A C 1
ATOM 646 O O . LEU A 1 82 ? 10.795 -5.339 -3.254 1.00 93.75 82 LEU A O 1
ATOM 650 N N . SER A 1 83 ? 9.377 -4.948 -4.954 1.00 93.56 83 SER A N 1
ATOM 651 C CA . SER A 1 83 ? 8.172 -4.789 -4.124 1.00 93.56 83 SER A CA 1
ATOM 652 C C . SER A 1 83 ? 7.894 -6.032 -3.279 1.00 93.56 83 SER A C 1
ATOM 654 O O . SER A 1 83 ? 7.628 -5.932 -2.083 1.00 93.56 83 SER A O 1
ATOM 656 N N . ARG A 1 84 ? 7.973 -7.224 -3.890 1.00 95.31 84 ARG A N 1
ATOM 657 C CA . ARG A 1 84 ? 7.756 -8.499 -3.186 1.00 95.31 84 ARG A CA 1
ATOM 658 C C . ARG A 1 84 ? 8.823 -8.739 -2.126 1.00 95.31 84 ARG A C 1
ATOM 660 O O . ARG A 1 84 ? 8.491 -9.150 -1.019 1.00 95.31 84 ARG A O 1
ATOM 667 N N . TRP A 1 85 ? 10.083 -8.466 -2.454 1.00 95.00 85 TRP A N 1
ATOM 668 C CA . TRP A 1 85 ? 11.186 -8.579 -1.507 1.00 95.00 85 TRP A CA 1
ATOM 669 C C . TRP A 1 85 ? 10.992 -7.645 -0.308 1.00 95.00 85 TRP A C 1
ATOM 671 O O . TRP A 1 85 ? 11.067 -8.107 0.830 1.00 95.00 85 TRP A O 1
ATOM 681 N N . LYS A 1 86 ? 10.653 -6.370 -0.544 1.00 93.31 86 LYS A N 1
ATOM 682 C CA . LYS A 1 86 ? 10.450 -5.407 0.545 1.00 93.31 86 LYS A CA 1
ATOM 683 C C . LYS A 1 86 ? 9.238 -5.753 1.410 1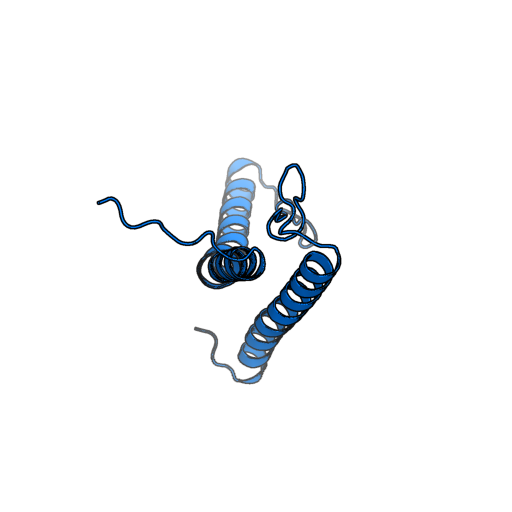.00 93.31 86 LYS A C 1
ATOM 685 O O . LYS A 1 86 ? 9.297 -5.599 2.624 1.00 93.31 86 LYS A O 1
ATOM 690 N N . ALA A 1 87 ? 8.164 -6.278 0.818 1.00 93.12 87 ALA A N 1
ATOM 691 C CA . ALA A 1 87 ? 7.034 -6.789 1.588 1.00 93.12 87 ALA A CA 1
ATOM 692 C C . ALA A 1 87 ? 7.467 -7.926 2.534 1.00 93.12 87 ALA A C 1
ATOM 694 O O . ALA A 1 87 ? 7.160 -7.882 3.723 1.00 93.12 87 ALA A O 1
ATOM 695 N N . CYS A 1 88 ? 8.225 -8.913 2.038 1.00 94.56 88 CYS A N 1
ATOM 696 C CA . CYS A 1 88 ? 8.751 -9.996 2.876 1.00 94.56 88 CYS A CA 1
ATOM 697 C C . CYS A 1 88 ? 9.651 -9.482 4.010 1.00 94.56 88 CYS A C 1
ATOM 699 O O . CYS A 1 88 ? 9.560 -9.992 5.127 1.00 94.56 88 CYS A O 1
ATOM 701 N N . ASP A 1 89 ? 10.496 -8.488 3.736 1.00 92.75 89 ASP A N 1
ATOM 702 C CA . ASP A 1 89 ? 11.367 -7.840 4.723 1.00 92.75 89 ASP A CA 1
ATOM 703 C C . ASP A 1 89 ? 10.552 -7.223 5.875 1.00 92.75 89 ASP A C 1
ATOM 705 O O . ASP A 1 89 ? 10.746 -7.582 7.039 1.00 92.75 89 ASP A O 1
ATOM 709 N N . LEU A 1 90 ? 9.540 -6.410 5.548 1.00 90.75 90 LEU A N 1
ATOM 710 C CA . LEU A 1 90 ? 8.660 -5.771 6.533 1.00 90.75 90 LEU A CA 1
ATOM 711 C C . LEU A 1 90 ? 7.846 -6.790 7.356 1.00 90.75 90 LEU A C 1
ATOM 713 O O . LEU A 1 90 ? 7.785 -6.694 8.584 1.00 90.75 90 LEU A O 1
ATOM 717 N N . PHE A 1 91 ? 7.262 -7.812 6.718 1.00 91.06 91 PHE A N 1
ATOM 718 C CA . PHE A 1 91 ? 6.511 -8.854 7.436 1.00 91.06 91 PHE A CA 1
ATOM 719 C C . PHE A 1 91 ? 7.404 -9.721 8.338 1.00 91.06 91 PHE A C 1
ATOM 721 O O . PHE A 1 91 ? 6.995 -10.124 9.434 1.00 91.06 91 PHE A O 1
ATOM 728 N N . THR A 1 92 ? 8.639 -9.994 7.911 1.00 90.81 92 THR A N 1
ATOM 729 C CA . THR A 1 92 ? 9.606 -10.751 8.719 1.00 90.81 92 THR A CA 1
ATOM 730 C C . THR A 1 92 ? 10.068 -9.938 9.924 1.00 90.81 92 THR A C 1
ATOM 732 O O . THR A 1 92 ? 10.204 -10.497 11.013 1.00 90.81 92 THR A O 1
ATOM 735 N N . ALA A 1 93 ? 10.272 -8.628 9.760 1.00 86.06 93 ALA A N 1
ATOM 736 C CA . ALA A 1 93 ? 10.642 -7.736 10.854 1.00 86.06 93 ALA A CA 1
ATOM 737 C C . ALA A 1 93 ? 9.598 -7.761 11.986 1.00 86.06 93 ALA A C 1
ATOM 739 O O . ALA A 1 93 ? 9.965 -7.970 13.142 1.00 86.06 93 ALA A O 1
ATOM 740 N N . ILE A 1 94 ? 8.301 -7.680 11.656 1.00 79.06 94 ILE A N 1
ATOM 741 C CA . ILE A 1 94 ? 7.211 -7.809 12.644 1.00 79.06 94 ILE A CA 1
ATOM 742 C C . ILE A 1 94 ? 7.253 -9.170 13.348 1.00 79.06 94 ILE A C 1
ATOM 744 O O . ILE A 1 94 ? 7.156 -9.251 14.573 1.00 79.06 94 ILE A O 1
ATOM 748 N N . SER A 1 95 ? 7.404 -10.249 12.578 1.00 70.00 95 SER A N 1
ATOM 749 C CA . SER A 1 95 ? 7.379 -11.613 13.121 1.00 70.00 95 SER A CA 1
ATOM 750 C C . SER A 1 95 ? 8.515 -11.855 14.124 1.00 70.00 95 SER A C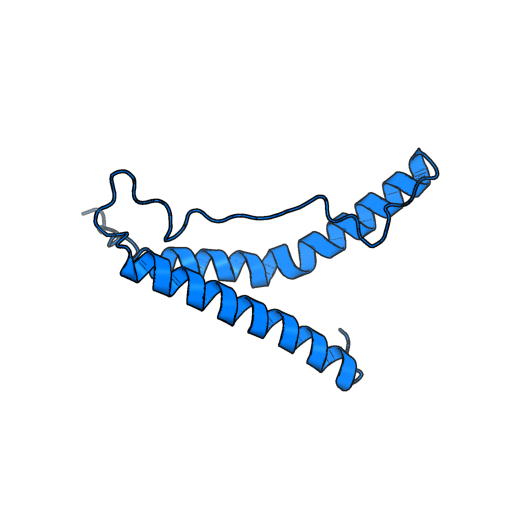 1
ATOM 752 O O . SER A 1 95 ? 8.341 -12.579 15.103 1.00 70.00 95 SER A O 1
ATOM 754 N N . ARG A 1 96 ? 9.673 -11.212 13.925 1.00 63.72 96 ARG A N 1
ATOM 755 C CA . ARG A 1 96 ? 10.803 -11.274 14.865 1.00 63.72 96 ARG A CA 1
ATOM 756 C C . ARG A 1 96 ? 10.528 -10.536 16.176 1.00 63.72 96 ARG A C 1
ATOM 758 O O . ARG A 1 96 ? 10.964 -11.020 17.217 1.00 63.72 96 ARG A O 1
ATOM 765 N N . CYS A 1 97 ? 9.774 -9.436 16.157 1.00 56.50 97 CYS A N 1
ATOM 766 C CA . CYS A 1 97 ? 9.361 -8.750 17.386 1.00 56.50 97 CYS A CA 1
ATOM 767 C C . CYS A 1 97 ? 8.446 -9.629 18.256 1.00 56.50 97 CYS A C 1
ATOM 769 O O . CYS A 1 97 ? 8.615 -9.664 19.473 1.00 56.50 97 CYS A O 1
ATOM 771 N N . PHE A 1 98 ? 7.555 -10.416 17.642 1.00 53.75 98 PHE A N 1
ATOM 772 C CA . PHE A 1 98 ? 6.695 -11.362 18.368 1.00 53.75 98 PHE A CA 1
ATOM 773 C C . PHE A 1 98 ? 7.472 -12.508 19.042 1.00 53.75 98 PHE A C 1
ATOM 775 O O . PHE A 1 98 ? 7.041 -13.008 20.077 1.00 53.75 98 PHE A O 1
ATOM 782 N N . GLY A 1 99 ? 8.622 -12.913 18.490 1.00 50.56 99 GLY A N 1
ATOM 783 C CA . GLY A 1 99 ? 9.451 -13.995 19.036 1.00 50.56 99 GLY A CA 1
ATOM 784 C C . GLY A 1 99 ? 10.445 -13.582 20.128 1.00 50.56 99 GLY A C 1
ATOM 785 O O . GLY A 1 99 ? 10.996 -14.455 20.793 1.00 50.56 99 GLY A O 1
ATOM 786 N N . LEU A 1 100 ? 10.696 -12.281 20.317 1.00 52.12 100 LEU A N 1
ATOM 787 C CA . LEU A 1 100 ? 11.738 -11.770 21.224 1.00 52.12 100 LEU A CA 1
ATOM 788 C C . LEU A 1 100 ? 11.205 -10.945 22.405 1.00 52.12 100 LEU A C 1
ATOM 790 O O . LEU A 1 100 ? 11.997 -10.444 23.197 1.00 52.12 100 LEU A O 1
ATOM 794 N N . GLY A 1 101 ? 9.884 -10.804 22.563 1.00 48.19 101 GLY A N 1
ATOM 795 C CA . GLY A 1 101 ? 9.290 -10.133 23.729 1.00 48.19 101 GLY A CA 1
ATOM 796 C C . GLY A 1 101 ? 9.584 -8.631 23.829 1.00 48.19 101 GLY A C 1
ATOM 797 O O . GLY A 1 101 ? 9.252 -8.006 24.831 1.00 48.19 101 GLY A O 1
ATOM 798 N N . THR A 1 102 ? 10.180 -8.032 22.798 1.00 49.50 102 THR A N 1
ATOM 799 C CA . THR A 1 102 ? 10.434 -6.593 22.721 1.00 49.50 102 THR A CA 1
ATOM 800 C C . THR A 1 102 ? 9.554 -5.988 21.634 1.00 49.50 102 THR A C 1
ATOM 802 O O . THR A 1 102 ? 10.009 -5.725 20.522 1.00 49.50 102 THR A O 1
ATOM 805 N N . CYS A 1 103 ? 8.276 -5.781 21.950 1.00 45.34 103 CYS A N 1
ATOM 806 C CA . CYS A 1 103 ? 7.488 -4.758 21.271 1.00 45.34 103 CYS A CA 1
ATOM 807 C C . CYS A 1 103 ? 7.863 -3.410 21.893 1.00 45.34 103 CYS A C 1
ATOM 809 O O . CYS A 1 103 ? 7.789 -3.252 23.112 1.00 45.34 103 CYS A O 1
ATOM 811 N N . ARG A 1 104 ? 8.311 -2.475 21.057 1.00 41.00 104 ARG A N 1
ATOM 812 C CA . ARG A 1 104 ? 8.235 -1.049 21.364 1.00 41.00 104 ARG A CA 1
ATOM 813 C C . ARG A 1 104 ? 6.924 -0.525 20.792 1.00 41.00 104 ARG A C 1
ATOM 815 O O . ARG A 1 104 ? 6.527 -1.055 19.730 1.00 41.00 104 ARG A O 1
#

Or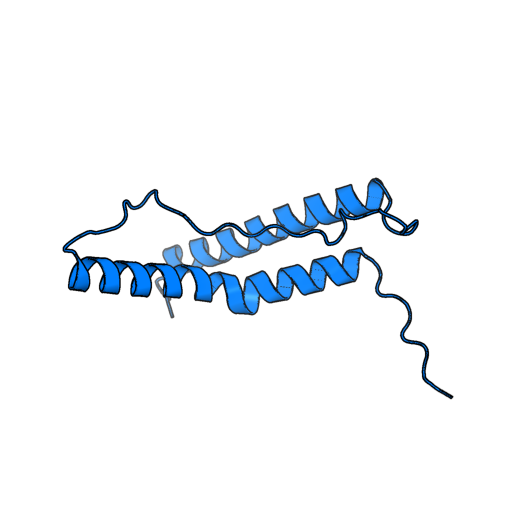ganism: Serratia rubidaea (NCBI:txid61652)

pLDDT: mean 84.28, std 16.33, range [34.09, 97.12]